Protein AF-A0A7V8CZA7-F1 (afdb_monomer)

Solvent-accessible surface area (backbone atoms only — not comparable to full-atom values): 11976 Å² total; per-residue (Å²): 136,84,81,78,63,72,67,61,61,53,54,53,52,54,53,53,53,51,50,53,64,65,61,64,73,79,77,79,91,88,83,86,86,81,88,85,88,79,80,86,76,90,79,92,76,79,88,83,86,88,76,93,75,91,72,84,78,73,78,85,86,76,81,82,83,84,78,84,90,80,82,88,85,77,80,92,74,91,76,93,68,88,82,75,78,74,80,80,73,78,72,75,73,74,82,82,78,80,65,63,81,45,71,66,38,88,81,60,82,72,46,78,47,73,79,88,86,49,57,34,39,41,59,45,44,45,77,33,33,43,63,34,26,40,28,32,68,87,78,41,27,30,31,46,79,85,42,95,56,27,32,50,54,52,74,68,55,48,70,29,83,47,72,68,56,37,42,76,72,67,31,41,80,62,131

pLDDT: mean 70.5, std 19.82, range [41.75, 97.12]

Structure (mmCIF, N/CA/C/O backbone):
data_AF-A0A7V8CZA7-F1
#
_entry.id   AF-A0A7V8CZA7-F1
#
loop_
_atom_site.group_PDB
_atom_site.id
_atom_site.type_symbol
_atom_site.label_atom_id
_atom_site.label_alt_id
_atom_site.label_comp_id
_atom_site.label_asym_id
_atom_site.label_entity_id
_atom_site.label_seq_id
_atom_site.pdbx_PDB_ins_code
_atom_site.Cartn_x
_atom_site.Cartn_y
_atom_site.Cartn_z
_atom_site.occupancy
_atom_site.B_iso_or_equiv
_atom_site.auth_seq_id
_atom_site.auth_comp_id
_atom_site.auth_asym_id
_atom_site.auth_atom_id
_atom_site.pdbx_PDB_model_num
ATOM 1 N N . MET A 1 1 ? 48.259 -21.987 -45.648 1.00 50.66 1 MET A N 1
ATOM 2 C CA . MET A 1 1 ? 46.941 -21.352 -45.427 1.00 50.66 1 MET A CA 1
ATOM 3 C C . MET A 1 1 ? 46.016 -22.400 -44.820 1.00 50.66 1 MET A C 1
ATOM 5 O O . MET A 1 1 ? 45.544 -23.260 -45.548 1.00 50.66 1 MET A O 1
ATOM 9 N N . GLN A 1 2 ? 45.862 -22.434 -43.491 1.00 57.34 2 GLN A N 1
ATOM 10 C CA . GLN A 1 2 ? 45.005 -23.428 -42.829 1.00 57.34 2 GLN A CA 1
ATOM 11 C C . GLN A 1 2 ? 43.559 -22.923 -42.772 1.00 57.34 2 GLN A C 1
ATOM 13 O O . GLN A 1 2 ? 43.287 -21.850 -42.234 1.00 57.34 2 GLN A O 1
ATOM 18 N N . ALA A 1 3 ? 42.643 -23.693 -43.362 1.00 58.25 3 ALA A N 1
ATOM 19 C CA . ALA A 1 3 ? 41.214 -23.421 -43.351 1.00 58.25 3 ALA A CA 1
ATOM 20 C C . ALA A 1 3 ? 40.659 -23.619 -41.932 1.00 58.25 3 ALA A C 1
ATOM 22 O O . ALA A 1 3 ? 40.775 -24.699 -41.359 1.00 58.25 3 ALA A O 1
ATOM 23 N N . GLN A 1 4 ? 40.079 -22.566 -41.350 1.00 58.56 4 GLN A N 1
ATOM 24 C CA . GLN A 1 4 ? 39.466 -22.654 -40.026 1.00 58.56 4 GLN A CA 1
ATOM 25 C C . GLN A 1 4 ? 38.268 -23.623 -40.016 1.00 58.56 4 GLN A C 1
ATOM 27 O O . GLN A 1 4 ? 37.455 -23.580 -40.947 1.00 58.56 4 GLN A O 1
ATOM 32 N N . PRO A 1 5 ? 38.120 -24.436 -38.951 1.00 64.69 5 PRO A N 1
ATOM 33 C CA . PRO A 1 5 ? 37.041 -25.407 -38.818 1.00 64.69 5 PRO A CA 1
ATOM 34 C C . PRO A 1 5 ? 35.665 -24.717 -38.752 1.00 64.69 5 PRO A C 1
ATOM 36 O O . PRO A 1 5 ? 35.542 -23.629 -38.174 1.00 64.69 5 PRO A O 1
ATOM 39 N N . PRO A 1 6 ? 34.619 -25.335 -39.333 1.00 63.41 6 PRO A N 1
ATOM 40 C CA . PRO A 1 6 ? 33.303 -24.721 -39.540 1.00 63.41 6 PRO A CA 1
ATOM 41 C C . PRO A 1 6 ? 32.606 -24.292 -38.242 1.00 63.41 6 PRO A C 1
ATOM 43 O O . PRO A 1 6 ? 31.816 -23.350 -38.257 1.00 63.41 6 PRO A O 1
ATOM 46 N N . GLU A 1 7 ? 32.951 -24.898 -37.107 1.00 67.19 7 GLU A N 1
ATOM 47 C CA . GLU A 1 7 ? 32.336 -24.590 -35.811 1.00 67.19 7 GLU A CA 1
ATOM 48 C C . GLU A 1 7 ? 32.667 -23.179 -35.306 1.00 67.19 7 GLU A C 1
ATOM 50 O O . GLU A 1 7 ? 31.810 -22.494 -34.742 1.00 67.19 7 GLU A O 1
ATOM 55 N N . ARG A 1 8 ? 33.868 -22.662 -35.608 1.00 64.19 8 ARG A N 1
ATOM 56 C CA . ARG A 1 8 ? 34.243 -21.286 -35.232 1.00 64.19 8 ARG A CA 1
ATOM 57 C C . ARG A 1 8 ? 33.462 -20.226 -36.007 1.00 64.19 8 ARG A C 1
ATOM 59 O O . ARG A 1 8 ? 33.266 -19.123 -35.502 1.00 64.19 8 ARG A O 1
ATOM 66 N N . ARG A 1 9 ? 32.975 -20.556 -37.208 1.00 67.44 9 ARG A N 1
ATOM 67 C CA . ARG A 1 9 ? 32.181 -19.626 -38.027 1.00 67.44 9 ARG A CA 1
ATOM 68 C C . ARG A 1 9 ? 30.776 -19.428 -37.467 1.00 67.44 9 ARG A C 1
ATOM 70 O O . ARG A 1 9 ? 30.226 -18.342 -37.614 1.00 67.44 9 ARG A O 1
ATOM 77 N N . ILE A 1 10 ? 30.208 -20.447 -36.825 1.00 71.00 10 ILE A N 1
ATOM 78 C CA . ILE A 1 10 ? 28.871 -20.367 -36.222 1.00 71.00 10 ILE A CA 1
ATOM 79 C C . ILE A 1 10 ? 28.943 -19.598 -34.899 1.00 71.00 10 ILE A C 1
ATOM 81 O O . ILE A 1 10 ? 28.156 -18.676 -34.689 1.00 71.00 10 ILE A O 1
ATOM 85 N N . ALA A 1 11 ? 29.949 -19.886 -34.065 1.00 72.06 11 ALA A N 1
ATOM 86 C CA . ALA A 1 11 ? 30.158 -19.175 -32.804 1.00 72.06 11 ALA A CA 1
ATOM 87 C C . ALA A 1 11 ? 30.398 -17.666 -33.008 1.00 72.06 11 ALA A C 1
ATOM 89 O O . ALA A 1 11 ? 29.806 -16.849 -32.306 1.00 72.06 11 ALA A O 1
ATOM 90 N N . LEU A 1 12 ? 31.191 -17.277 -34.016 1.00 71.75 12 LEU A N 1
ATOM 91 C CA . LEU A 1 12 ? 31.445 -15.863 -34.315 1.00 71.75 12 LEU A CA 1
ATOM 92 C C . LEU A 1 12 ? 30.187 -15.129 -34.811 1.00 71.75 12 LEU A C 1
ATOM 94 O O . LEU A 1 12 ? 29.971 -13.973 -34.452 1.00 71.75 12 LEU A O 1
ATOM 98 N N . LYS A 1 13 ? 29.333 -15.799 -35.599 1.00 77.62 13 LYS A N 1
ATOM 99 C CA . LYS A 1 13 ? 28.061 -15.226 -36.074 1.00 77.62 13 LYS A CA 1
ATOM 100 C C . LYS A 1 13 ? 27.070 -15.003 -34.932 1.00 77.62 13 LYS A C 1
ATOM 102 O O . LYS A 1 13 ? 26.439 -13.952 -34.886 1.00 77.62 13 LYS A O 1
ATOM 107 N N . LEU A 1 14 ? 26.965 -15.956 -34.004 1.00 79.44 14 LEU A N 1
ATOM 108 C CA . LEU A 1 14 ? 26.108 -15.821 -32.822 1.00 79.44 14 LEU A CA 1
ATOM 109 C C . LEU A 1 14 ? 26.605 -14.711 -31.887 1.00 79.44 14 LEU A C 1
ATOM 111 O O . LEU A 1 14 ? 25.798 -13.939 -31.376 1.00 79.44 14 LEU A O 1
ATOM 115 N N . PHE A 1 15 ? 27.923 -14.578 -31.719 1.00 78.75 15 PHE A N 1
ATOM 116 C CA . PHE A 1 15 ? 28.506 -13.529 -30.883 1.00 78.75 15 PHE A CA 1
ATOM 117 C C . PHE A 1 15 ? 28.295 -12.124 -31.474 1.00 78.75 15 PHE A C 1
ATOM 119 O O . PHE A 1 15 ? 27.916 -11.211 -30.744 1.00 78.75 15 PHE A O 1
ATOM 126 N N . LEU A 1 16 ? 28.448 -11.946 -32.796 1.00 77.56 16 LEU A N 1
ATOM 127 C CA . LEU A 1 16 ? 28.131 -10.667 -33.451 1.00 77.56 16 LEU A CA 1
ATOM 128 C C . LEU A 1 16 ? 26.637 -10.318 -33.359 1.00 77.56 16 LEU A C 1
ATOM 130 O O . LEU A 1 16 ? 26.300 -9.169 -33.086 1.00 77.56 16 LEU A O 1
ATOM 134 N N . ALA A 1 17 ? 25.745 -11.297 -33.550 1.00 74.75 17 ALA A N 1
ATOM 135 C CA . ALA A 1 17 ? 24.304 -11.074 -33.427 1.00 74.75 17 ALA A CA 1
ATOM 136 C C . ALA A 1 17 ? 23.912 -10.645 -32.000 1.00 74.75 17 ALA A C 1
ATOM 138 O O . ALA A 1 17 ? 23.108 -9.730 -31.836 1.00 74.75 17 ALA A O 1
ATOM 139 N N . LEU A 1 18 ? 24.529 -11.242 -30.973 1.00 76.94 18 LEU A N 1
ATOM 140 C CA . LEU A 1 18 ? 24.292 -10.882 -29.574 1.00 76.94 18 LEU A CA 1
ATOM 141 C C . LEU A 1 18 ? 24.765 -9.451 -29.255 1.00 76.94 18 LEU A C 1
ATOM 143 O O . LEU A 1 18 ? 24.053 -8.712 -28.579 1.00 76.94 18 LEU A O 1
ATOM 147 N N . ILE A 1 19 ? 25.920 -9.028 -29.785 1.00 72.44 19 ILE A N 1
ATOM 148 C CA . ILE A 1 19 ? 26.419 -7.652 -29.611 1.00 72.44 19 ILE A CA 1
ATOM 149 C C . ILE A 1 19 ? 25.483 -6.632 -30.277 1.00 72.44 19 ILE A C 1
ATOM 151 O O . ILE A 1 19 ? 25.243 -5.576 -29.698 1.00 72.44 19 ILE A O 1
ATOM 155 N N . CYS A 1 20 ? 24.901 -6.935 -31.443 1.00 66.75 20 CYS A N 1
ATOM 156 C CA . CYS A 1 20 ? 23.934 -6.039 -32.089 1.00 66.75 20 CYS A CA 1
ATOM 157 C C . CYS A 1 20 ? 22.626 -5.888 -31.294 1.00 66.75 20 CYS A C 1
ATOM 159 O O . CYS A 1 20 ? 22.071 -4.794 -31.258 1.00 66.75 20 CYS A O 1
ATOM 161 N N . VAL A 1 21 ? 22.150 -6.948 -30.632 1.00 66.31 21 VAL A N 1
ATOM 162 C CA . VAL A 1 21 ? 20.929 -6.881 -29.806 1.00 66.31 21 VAL A CA 1
ATOM 163 C C . VAL A 1 21 ? 21.170 -6.094 -28.514 1.00 66.31 21 VAL A C 1
ATOM 165 O O . VAL A 1 21 ? 20.319 -5.308 -28.114 1.00 66.31 21 VAL A O 1
ATOM 168 N N . ILE A 1 22 ? 22.337 -6.249 -27.881 1.00 65.25 22 ILE A N 1
ATOM 169 C CA . ILE A 1 22 ? 22.651 -5.552 -26.622 1.00 65.25 22 ILE A CA 1
ATOM 170 C C . ILE A 1 22 ? 23.089 -4.096 -26.880 1.00 65.25 22 ILE A C 1
ATOM 172 O O . ILE A 1 22 ? 22.724 -3.200 -26.124 1.00 65.25 22 ILE A O 1
ATOM 176 N N . GLY A 1 23 ? 23.833 -3.833 -27.959 1.00 56.47 23 GLY A N 1
ATOM 177 C CA . GLY A 1 23 ? 24.311 -2.492 -28.319 1.00 56.47 23 GLY A CA 1
ATOM 178 C C . GLY A 1 23 ? 23.274 -1.600 -29.013 1.00 56.47 23 GLY A C 1
ATOM 179 O O . GLY A 1 23 ? 23.470 -0.391 -29.085 1.00 56.47 23 GLY A O 1
ATOM 180 N N . GLY A 1 24 ? 22.171 -2.169 -29.511 1.00 50.09 24 GLY A N 1
ATOM 181 C CA . GLY A 1 24 ? 21.097 -1.422 -30.175 1.00 50.09 24 GLY A CA 1
ATOM 182 C C . GLY A 1 24 ? 20.148 -0.677 -29.231 1.00 50.09 24 GLY A C 1
ATOM 183 O O . GLY A 1 24 ? 19.357 0.133 -29.705 1.00 50.09 24 GLY A O 1
ATOM 184 N N . TRP A 1 25 ? 20.218 -0.918 -27.915 1.00 50.69 25 TRP A N 1
ATOM 185 C CA . TRP A 1 25 ? 19.293 -0.311 -26.948 1.00 50.69 25 TRP A CA 1
ATOM 186 C C . TRP A 1 25 ? 19.835 0.914 -26.201 1.00 50.69 25 TRP A C 1
ATOM 188 O O . TRP A 1 25 ? 19.084 1.549 -25.470 1.00 50.69 25 TRP A O 1
ATOM 198 N N . THR A 1 26 ? 21.104 1.291 -26.386 1.00 51.00 26 THR A N 1
ATOM 199 C CA . THR A 1 26 ? 21.721 2.423 -25.661 1.00 51.00 26 THR A CA 1
ATOM 200 C C . THR A 1 26 ? 21.894 3.697 -26.492 1.00 51.00 26 THR A C 1
ATOM 202 O O . THR A 1 26 ? 22.548 4.633 -26.037 1.00 51.00 26 THR A O 1
ATOM 205 N N . VAL A 1 27 ? 21.303 3.779 -27.691 1.00 50.34 27 VAL A N 1
ATOM 206 C CA . VAL A 1 27 ? 21.407 4.965 -28.559 1.00 50.34 27 VAL A CA 1
ATOM 207 C C . VAL A 1 27 ? 20.025 5.464 -28.973 1.00 50.34 27 VAL A C 1
ATOM 209 O O . VAL A 1 27 ? 19.624 5.310 -30.120 1.00 50.34 27 VAL A O 1
ATOM 212 N N . LEU A 1 28 ? 19.297 6.070 -28.037 1.00 47.91 28 LEU A N 1
ATOM 213 C CA . LEU A 1 28 ? 18.410 7.210 -28.291 1.00 47.91 28 LEU A CA 1
ATOM 214 C C . LEU A 1 28 ? 17.997 7.817 -26.942 1.00 47.91 28 LEU A C 1
ATOM 216 O O . LEU A 1 28 ? 17.803 7.085 -25.986 1.00 47.91 28 LEU A O 1
ATOM 220 N N . GLU A 1 29 ? 17.898 9.145 -26.887 1.00 49.84 29 GLU A N 1
ATOM 221 C CA . GLU A 1 29 ? 17.610 9.979 -25.702 1.00 49.84 29 GLU A CA 1
ATOM 222 C C . GLU A 1 29 ? 18.808 10.305 -24.794 1.00 49.84 29 GLU A C 1
ATOM 224 O O . GLU A 1 29 ? 18.760 10.206 -23.573 1.00 49.84 29 GLU A O 1
ATOM 229 N N . ASN A 1 30 ? 19.888 10.817 -25.398 1.00 51.91 30 ASN A N 1
ATOM 230 C CA . ASN A 1 30 ? 20.729 11.805 -24.716 1.00 51.91 30 ASN A CA 1
ATOM 231 C C . ASN A 1 30 ? 21.267 12.859 -25.702 1.00 51.91 30 ASN A C 1
ATOM 233 O O . ASN A 1 30 ? 22.359 12.745 -26.255 1.00 51.91 30 ASN A O 1
ATOM 237 N N . ALA A 1 31 ? 20.446 13.874 -25.952 1.00 50.50 31 ALA A N 1
ATOM 238 C CA . ALA A 1 31 ? 20.781 15.159 -26.567 1.00 50.50 31 ALA A CA 1
ATOM 239 C C . ALA A 1 31 ? 19.617 16.078 -26.147 1.00 50.50 31 ALA A C 1
ATOM 241 O O . ALA A 1 31 ? 18.473 15.729 -26.398 1.00 50.50 31 ALA A O 1
ATOM 242 N N . VAL A 1 32 ? 19.744 17.189 -25.427 1.00 51.06 32 VAL A N 1
ATOM 243 C CA . VAL A 1 32 ? 20.617 18.359 -25.563 1.00 51.06 32 VAL A CA 1
ATOM 244 C C . VAL A 1 32 ? 20.426 19.175 -24.267 1.00 51.06 32 VAL A C 1
ATOM 246 O O . VAL A 1 32 ? 19.295 19.278 -23.816 1.00 51.06 32 VAL A O 1
ATOM 249 N N . PHE A 1 33 ? 21.480 19.721 -23.649 1.00 44.88 33 PHE A N 1
ATOM 250 C CA . PHE A 1 33 ? 21.662 21.162 -23.348 1.00 44.88 33 PHE A CA 1
ATOM 251 C C . PHE A 1 33 ? 22.924 21.395 -22.477 1.00 44.88 33 PHE A C 1
ATOM 253 O O . PHE A 1 33 ? 23.274 20.543 -21.660 1.00 44.88 33 PHE A O 1
ATOM 260 N N . PRO A 1 34 ? 23.670 22.498 -22.708 1.00 52.00 34 PRO A N 1
ATOM 261 C CA . PRO A 1 34 ? 25.090 22.603 -22.396 1.00 52.00 34 PRO A CA 1
ATOM 262 C C . PRO A 1 34 ? 25.405 23.285 -21.056 1.00 52.00 34 PRO A C 1
ATOM 264 O O . PRO A 1 34 ? 24.645 24.091 -20.529 1.00 52.00 34 PRO A O 1
ATOM 267 N N . SER A 1 35 ? 26.610 22.966 -20.587 1.00 54.31 35 SER A N 1
ATOM 268 C CA . SER A 1 35 ? 27.509 23.671 -19.671 1.00 54.31 35 SER A CA 1
ATOM 269 C C . SER A 1 35 ? 27.142 25.096 -19.234 1.00 54.31 35 SER A C 1
ATOM 271 O O . SER A 1 35 ? 27.129 26.018 -20.047 1.00 54.31 35 SER A O 1
ATOM 273 N N . PHE A 1 36 ? 27.109 25.307 -17.915 1.00 49.22 36 PHE A N 1
ATOM 274 C CA . PHE A 1 36 ? 27.717 26.495 -17.319 1.00 49.22 36 PHE A CA 1
ATOM 275 C C . PHE A 1 36 ? 28.750 26.088 -16.268 1.00 49.22 36 PHE A C 1
ATOM 277 O O . PHE A 1 36 ? 28.517 25.259 -15.394 1.00 49.22 36 PHE A O 1
ATOM 284 N N . SER A 1 37 ? 29.929 26.664 -16.459 1.00 57.72 37 SER A N 1
ATOM 285 C CA . SER A 1 37 ? 31.167 26.468 -15.727 1.00 57.72 37 SER A CA 1
ATOM 286 C C . SER A 1 37 ? 31.229 27.460 -14.566 1.00 57.72 37 SER A C 1
ATOM 288 O O . SER A 1 37 ? 31.043 28.658 -14.773 1.00 57.72 37 SER A O 1
ATOM 290 N N . THR A 1 38 ? 31.519 26.999 -13.354 1.00 55.59 38 THR A N 1
ATOM 291 C CA . THR A 1 38 ? 32.106 27.820 -12.278 1.00 55.59 38 THR A CA 1
ATOM 292 C C . THR A 1 38 ? 3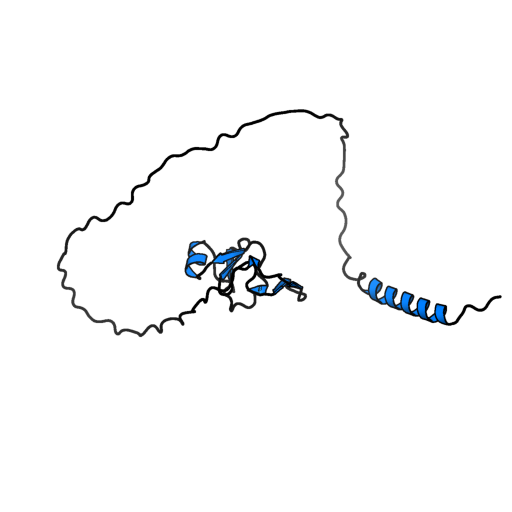2.966 26.868 -11.441 1.00 55.59 38 THR A C 1
ATOM 294 O O . THR A 1 38 ? 32.441 26.007 -10.746 1.00 55.59 38 THR A O 1
ATOM 297 N N . GLN A 1 39 ? 34.237 26.706 -11.828 1.00 51.69 39 GLN A N 1
ATOM 298 C CA . GLN A 1 39 ? 35.416 27.259 -11.134 1.00 51.69 39 GLN A CA 1
ATOM 299 C C . GLN A 1 39 ? 35.461 26.873 -9.647 1.00 51.69 39 GLN A C 1
ATOM 301 O O . GLN A 1 39 ? 34.652 27.352 -8.868 1.00 51.69 39 GLN A O 1
ATOM 306 N N . GLN A 1 40 ? 36.302 25.883 -9.306 1.00 51.44 40 GLN A N 1
ATOM 307 C CA . GLN A 1 40 ? 37.619 26.061 -8.642 1.00 51.44 40 GLN A CA 1
ATOM 308 C C . GLN A 1 40 ? 37.465 26.299 -7.131 1.00 51.44 40 GLN A C 1
ATOM 310 O O . GLN A 1 40 ? 36.538 26.956 -6.697 1.00 51.44 40 GLN A O 1
ATOM 315 N N . ALA A 1 41 ? 38.342 25.875 -6.237 1.00 46.47 41 ALA A N 1
ATOM 316 C CA . ALA A 1 41 ? 39.564 25.078 -6.224 1.00 46.47 41 ALA A CA 1
ATOM 317 C C . ALA A 1 41 ? 39.906 24.922 -4.728 1.00 46.47 41 ALA A C 1
ATOM 319 O O . ALA A 1 41 ? 39.401 25.696 -3.920 1.00 46.47 41 ALA A O 1
ATOM 320 N N . ASP A 1 42 ? 40.840 24.023 -4.405 1.00 45.12 42 ASP A N 1
ATOM 321 C CA . ASP A 1 42 ? 41.680 24.098 -3.199 1.00 45.12 42 ASP A CA 1
ATOM 322 C C . ASP A 1 42 ? 40.955 23.936 -1.836 1.00 45.12 42 ASP A C 1
ATOM 324 O O . ASP A 1 42 ? 40.136 24.737 -1.419 1.00 45.12 42 ASP A O 1
ATOM 328 N N . GLN A 1 43 ? 41.230 22.922 -1.018 1.00 46.34 43 GLN A N 1
ATOM 329 C CA . GLN A 1 43 ? 42.569 22.573 -0.568 1.00 46.34 43 GLN A CA 1
ATOM 330 C C . GLN A 1 43 ? 42.691 21.110 -0.135 1.00 46.34 43 GLN A C 1
ATOM 332 O O . GLN A 1 43 ? 41.876 20.561 0.607 1.00 46.34 43 GLN A O 1
ATOM 337 N N . ARG A 1 44 ? 43.819 20.526 -0.541 1.00 55.91 44 ARG A N 1
ATOM 338 C CA . ARG A 1 44 ? 44.525 19.469 0.184 1.00 55.91 44 ARG A CA 1
ATOM 339 C C . ARG A 1 44 ? 44.970 20.007 1.545 1.00 55.91 44 ARG A C 1
ATOM 341 O O . ARG A 1 44 ? 45.681 21.002 1.594 1.00 55.91 44 ARG A O 1
ATOM 348 N N . GLY A 1 45 ? 44.682 19.273 2.612 1.00 44.56 45 GLY A N 1
ATOM 349 C CA . GLY A 1 45 ? 45.256 19.548 3.925 1.00 44.56 45 GLY A CA 1
ATOM 350 C C . GLY A 1 45 ? 45.084 18.382 4.889 1.00 44.56 45 GLY A C 1
ATOM 351 O O . GLY A 1 45 ? 44.059 18.281 5.541 1.00 44.56 45 GLY A O 1
ATOM 352 N N . THR A 1 46 ? 46.111 17.528 4.940 1.00 44.91 46 THR A N 1
ATOM 353 C CA . THR A 1 46 ? 46.676 16.865 6.137 1.00 44.91 46 THR A CA 1
ATOM 354 C C . THR A 1 46 ? 45.772 16.138 7.150 1.00 44.91 46 THR A C 1
ATOM 356 O O . THR A 1 46 ? 44.915 16.722 7.794 1.00 44.91 46 THR A O 1
ATOM 359 N N . ALA A 1 47 ? 46.102 14.849 7.338 1.00 44.59 47 ALA A N 1
ATOM 360 C CA . ALA A 1 47 ? 46.330 14.132 8.608 1.00 44.59 47 ALA A CA 1
ATOM 361 C C . ALA A 1 47 ? 45.877 14.846 9.906 1.00 44.59 47 ALA A C 1
ATOM 363 O O . ALA A 1 47 ? 46.217 15.997 10.129 1.00 44.59 47 ALA A O 1
ATOM 364 N N . GLN A 1 48 ? 45.188 14.221 10.860 1.00 47.94 48 GLN A N 1
ATOM 365 C CA . GLN A 1 48 ? 45.600 13.065 11.673 1.00 47.94 48 GLN A CA 1
ATOM 366 C C . GLN A 1 48 ? 44.421 12.683 12.619 1.00 47.94 48 GLN A C 1
ATOM 368 O O . GLN A 1 48 ? 43.411 13.389 12.639 1.00 47.94 48 GLN A O 1
ATOM 373 N N . PRO A 1 49 ? 44.524 11.579 13.390 1.00 60.72 49 PRO A N 1
ATOM 374 C CA . PRO A 1 49 ? 43.441 10.975 14.155 1.00 60.72 49 PRO A CA 1
ATOM 375 C C . PRO A 1 49 ? 43.278 11.607 15.545 1.00 60.72 49 PRO A C 1
ATOM 377 O O . PRO A 1 49 ? 44.012 12.509 15.932 1.00 60.72 49 PRO A O 1
ATOM 380 N N . GLU A 1 50 ? 42.361 11.011 16.312 1.00 51.34 50 GLU A N 1
ATOM 381 C CA . GLU A 1 50 ? 42.296 11.067 17.774 1.00 51.34 50 GLU A CA 1
ATOM 382 C C . GLU A 1 50 ? 41.443 12.198 18.356 1.00 51.34 50 GLU A C 1
ATOM 384 O O . GLU A 1 50 ? 41.896 13.306 18.624 1.00 51.34 50 GLU A O 1
ATOM 389 N N . ARG A 1 51 ? 40.193 11.854 18.688 1.00 43.88 51 ARG A N 1
ATOM 390 C CA . ARG A 1 51 ? 39.660 12.219 20.001 1.00 43.88 51 ARG A CA 1
ATOM 391 C C . ARG A 1 51 ? 38.572 11.257 20.458 1.00 43.88 51 ARG A C 1
ATOM 393 O O . ARG A 1 51 ? 37.437 11.279 19.991 1.00 43.88 51 ARG A O 1
ATOM 400 N N . LEU A 1 52 ? 38.953 10.438 21.437 1.00 51.12 52 LEU A N 1
ATOM 401 C CA . LEU A 1 52 ? 38.063 9.976 22.491 1.00 51.12 52 LEU A CA 1
ATOM 402 C C . LEU A 1 52 ? 37.208 11.154 22.984 1.00 51.12 52 LEU A C 1
ATOM 404 O O . LEU A 1 52 ? 37.734 12.117 23.537 1.00 51.12 52 LEU A O 1
ATOM 408 N N . ALA A 1 53 ? 35.892 11.022 22.874 1.00 50.47 53 ALA A N 1
ATOM 409 C CA . ALA A 1 53 ? 34.959 11.662 23.786 1.00 50.47 53 ALA A CA 1
ATOM 410 C C . ALA A 1 53 ? 33.746 10.746 23.951 1.00 50.47 53 ALA A C 1
ATOM 412 O O . ALA A 1 53 ? 32.732 10.841 23.269 1.00 50.47 53 ALA A O 1
ATOM 413 N N . ARG A 1 54 ? 33.906 9.817 24.893 1.00 53.12 54 ARG A N 1
ATOM 414 C CA . ARG A 1 54 ? 32.830 9.184 25.645 1.00 53.12 54 ARG A CA 1
ATOM 415 C C . ARG A 1 54 ? 31.928 10.291 26.203 1.00 53.12 54 ARG A C 1
ATOM 417 O O . ARG A 1 54 ? 32.271 10.904 27.208 1.00 53.12 54 ARG A O 1
ATOM 424 N N . ALA A 1 55 ? 30.794 10.535 25.561 1.00 46.75 55 ALA A N 1
ATOM 425 C CA . ALA A 1 55 ? 29.681 11.258 26.155 1.00 46.75 55 ALA A CA 1
ATOM 426 C C . ALA A 1 55 ? 28.574 10.242 26.428 1.00 46.75 55 ALA A C 1
ATOM 428 O O . ALA A 1 55 ? 27.796 9.864 25.556 1.00 46.75 55 ALA A O 1
ATOM 429 N N . THR A 1 56 ? 28.581 9.753 27.663 1.00 46.84 56 THR A N 1
ATOM 430 C CA . THR A 1 56 ? 27.483 9.039 28.302 1.00 46.84 56 THR A CA 1
ATOM 431 C C . THR A 1 56 ? 26.246 9.938 28.262 1.00 46.84 56 THR A C 1
ATOM 433 O O . THR A 1 56 ? 26.082 10.805 29.116 1.00 46.84 56 THR A O 1
ATOM 436 N N . ALA A 1 57 ? 25.390 9.769 27.256 1.00 46.25 57 ALA A N 1
ATOM 437 C CA . ALA A 1 57 ? 24.047 10.326 27.292 1.00 46.25 57 ALA A CA 1
ATOM 438 C C . ALA A 1 57 ? 23.230 9.463 28.259 1.00 46.25 57 ALA A C 1
ATOM 440 O O . ALA A 1 57 ? 22.877 8.323 27.959 1.00 46.25 57 ALA A O 1
ATOM 441 N N . ALA A 1 58 ? 23.021 9.988 29.465 1.00 55.84 58 ALA A N 1
ATOM 442 C CA . ALA A 1 58 ? 22.105 9.407 30.429 1.00 55.84 58 ALA A CA 1
ATOM 443 C C . ALA A 1 58 ? 20.697 9.293 29.806 1.00 55.84 58 ALA A C 1
ATOM 445 O O . ALA A 1 58 ? 20.265 10.222 29.119 1.00 55.84 58 ALA A O 1
ATOM 446 N N . PRO A 1 59 ? 19.968 8.189 30.038 1.00 61.75 59 PRO A N 1
ATOM 447 C CA . PRO A 1 59 ? 18.562 8.115 29.665 1.00 61.75 59 PRO A CA 1
ATOM 448 C C . PRO A 1 59 ? 17.764 9.130 30.501 1.00 61.75 59 PRO A C 1
ATOM 450 O O . PRO A 1 59 ? 17.977 9.202 31.716 1.00 61.75 59 PRO A O 1
ATOM 453 N N . PRO A 1 60 ? 16.823 9.900 29.923 1.00 56.91 60 PRO A N 1
ATOM 454 C CA . PRO A 1 60 ? 15.834 10.582 30.737 1.00 56.91 60 PRO A CA 1
ATOM 455 C C . PRO A 1 60 ? 14.904 9.530 31.357 1.00 56.91 60 PRO A C 1
ATOM 457 O O . PRO A 1 60 ? 13.981 9.030 30.718 1.00 56.91 60 PRO A O 1
ATOM 460 N N . SER A 1 61 ? 15.149 9.209 32.628 1.00 47.66 61 SER A N 1
ATOM 461 C CA . SER A 1 61 ? 14.091 8.770 33.537 1.00 47.66 61 SER A CA 1
ATOM 462 C C . SER A 1 61 ? 13.104 9.923 33.676 1.00 47.66 61 SER A C 1
ATOM 464 O O . SER A 1 61 ? 13.418 10.927 34.316 1.00 47.66 61 SER A O 1
ATOM 466 N N . SER A 1 62 ? 11.918 9.789 33.088 1.00 55.12 62 SER A N 1
ATOM 467 C CA . SER A 1 62 ? 10.767 10.593 33.486 1.00 55.12 62 SER A CA 1
ATOM 468 C C . SER A 1 62 ? 9.650 9.671 33.946 1.00 55.12 62 SER A C 1
ATOM 470 O O . SER A 1 62 ? 9.159 8.800 33.230 1.00 55.12 62 SER A O 1
ATOM 472 N N . THR A 1 63 ? 9.367 9.844 35.223 1.00 49.88 63 THR A N 1
ATOM 473 C CA . THR A 1 63 ? 8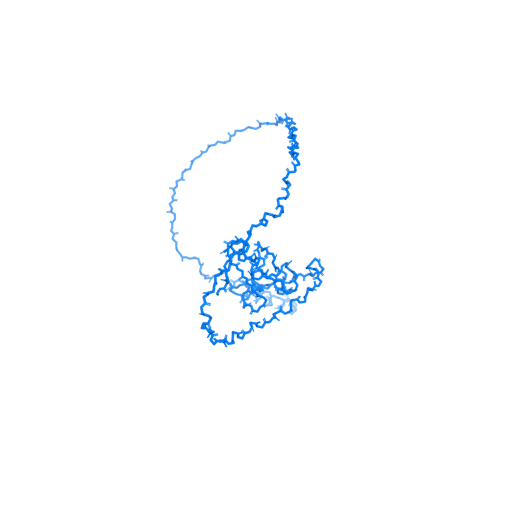.503 9.072 36.092 1.00 49.88 63 THR A CA 1
ATOM 474 C C . THR A 1 63 ? 7.034 9.379 35.811 1.00 49.88 63 THR A C 1
ATOM 476 O O . THR A 1 63 ? 6.633 10.533 35.830 1.00 49.88 63 THR A O 1
ATOM 479 N N . ALA A 1 64 ? 6.272 8.306 35.605 1.00 45.00 64 ALA A N 1
ATOM 480 C CA . ALA A 1 64 ? 4.923 8.012 36.096 1.00 45.00 64 ALA A CA 1
ATOM 481 C C . ALA A 1 64 ? 3.764 9.037 36.024 1.00 45.00 64 ALA A C 1
ATOM 483 O O . ALA A 1 64 ? 3.831 10.173 36.475 1.00 45.00 64 ALA A O 1
ATOM 484 N N . SER A 1 65 ? 2.613 8.440 35.693 1.00 53.16 65 SER A N 1
ATOM 485 C CA . SER A 1 65 ? 1.276 8.712 36.235 1.00 53.16 65 SER A CA 1
ATOM 486 C C . SER A 1 65 ? 0.567 9.994 35.807 1.00 53.16 65 SER A C 1
ATOM 488 O O . SER A 1 65 ? 0.536 10.985 36.528 1.00 53.16 65 SER A O 1
ATOM 490 N N . ALA A 1 66 ? -0.197 9.879 34.719 1.00 44.97 66 ALA A N 1
ATOM 491 C CA . ALA A 1 66 ? -1.482 10.561 34.616 1.00 44.97 66 ALA A CA 1
ATOM 492 C C . ALA A 1 66 ? -2.598 9.545 34.915 1.00 44.97 66 ALA A C 1
ATOM 494 O O . ALA A 1 66 ? -2.818 8.587 34.177 1.00 44.97 66 ALA A O 1
ATOM 495 N N . VAL A 1 67 ? -3.244 9.742 36.062 1.00 55.00 67 VAL A N 1
ATOM 496 C CA . VAL A 1 67 ? -4.438 9.034 36.539 1.00 55.00 67 VAL A CA 1
ATOM 497 C C . VAL A 1 67 ? -5.620 9.327 35.598 1.00 55.00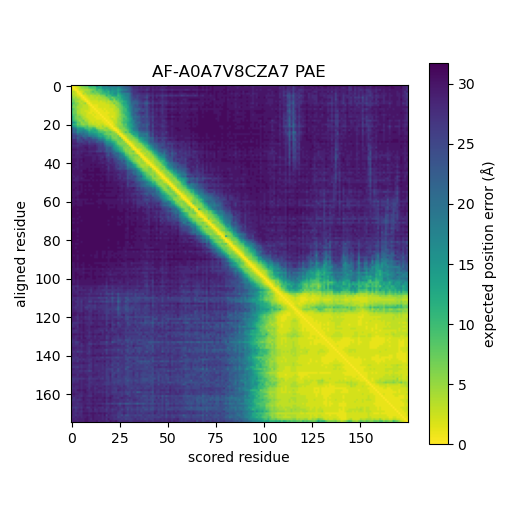 67 VAL A C 1
ATOM 499 O O . VAL A 1 67 ? -5.792 10.485 35.214 1.00 55.00 67 VAL A O 1
ATOM 502 N N . PRO A 1 68 ? -6.463 8.341 35.238 1.00 61.22 68 PRO A N 1
ATOM 503 C CA . PRO A 1 68 ? -7.689 8.604 34.487 1.00 61.22 68 PRO A CA 1
ATOM 504 C C . PRO A 1 68 ? -8.761 9.245 35.390 1.00 61.22 68 PRO A C 1
ATOM 506 O O . PRO A 1 68 ? -9.073 8.679 36.440 1.00 61.22 68 PRO A O 1
ATOM 509 N N . PRO A 1 69 ? -9.401 10.367 35.012 1.00 59.72 69 PRO A N 1
ATOM 510 C CA . PRO A 1 69 ? -10.656 10.763 35.638 1.00 59.72 69 PRO A CA 1
ATOM 511 C C . PRO A 1 69 ? -11.822 9.968 35.020 1.00 59.72 69 PRO A C 1
ATOM 513 O O . PRO A 1 69 ? -12.059 10.017 33.816 1.00 59.72 69 PRO A O 1
ATOM 516 N N . THR A 1 70 ? -12.560 9.237 35.858 1.00 56.62 70 THR A N 1
ATOM 517 C CA . THR A 1 70 ? -13.889 8.654 35.558 1.00 56.62 70 THR A CA 1
ATOM 518 C C . THR A 1 70 ? -14.926 9.359 36.461 1.00 56.62 70 THR A C 1
ATOM 520 O O . THR A 1 70 ? -14.543 9.955 37.466 1.00 56.62 70 THR A O 1
ATOM 523 N N . PRO A 1 71 ? -16.228 9.317 36.142 1.00 52.72 71 PRO A N 1
ATOM 524 C CA . PRO A 1 71 ? -17.030 10.377 35.542 1.00 52.72 71 PRO A CA 1
ATOM 525 C C . PRO A 1 71 ? -17.860 11.177 36.571 1.00 52.72 71 PRO A C 1
ATOM 527 O O . PRO A 1 71 ? -18.416 10.619 37.515 1.00 52.72 71 PRO A O 1
ATOM 530 N N . THR A 1 72 ? -18.059 12.476 36.341 1.00 65.19 72 THR A N 1
ATOM 531 C CA . THR A 1 72 ? -19.086 13.236 37.072 1.00 65.19 72 THR A CA 1
ATOM 532 C C . THR A 1 72 ? -20.437 13.031 36.393 1.00 65.19 72 THR A C 1
ATOM 534 O O . THR A 1 72 ? -20.699 13.596 35.333 1.00 65.19 72 THR A O 1
ATOM 537 N N . ALA A 1 73 ? -21.304 12.229 37.010 1.00 54.66 73 ALA A N 1
ATOM 538 C CA . ALA A 1 73 ? -22.734 12.255 36.734 1.00 54.66 73 ALA A CA 1
ATOM 539 C C . ALA A 1 73 ? -23.337 13.560 37.286 1.00 54.66 73 ALA A C 1
ATOM 541 O O . ALA A 1 73 ? -23.130 13.888 38.453 1.00 54.66 73 ALA A O 1
ATOM 542 N N . LEU A 1 74 ? -24.096 14.283 36.463 1.00 61.19 74 LEU A N 1
ATOM 543 C CA . LEU A 1 74 ? -24.976 15.388 36.865 1.00 61.19 74 LEU A CA 1
ATOM 544 C C . LEU A 1 74 ? -26.298 15.279 36.064 1.00 61.19 74 LEU A C 1
ATOM 546 O O . LEU A 1 74 ? -26.344 14.540 35.080 1.00 61.19 74 LEU A O 1
ATOM 550 N N . PRO A 1 75 ? -27.403 15.902 36.508 1.00 56.97 75 PRO A N 1
ATOM 551 C CA . PRO A 1 75 ? -28.668 15.224 36.725 1.00 56.97 75 PRO A CA 1
ATOM 552 C C . PRO A 1 75 ? -29.645 15.408 35.564 1.00 56.97 75 PRO A C 1
ATOM 554 O O . PRO A 1 75 ? -29.603 16.375 34.806 1.00 56.97 75 PRO A O 1
ATOM 557 N N . THR A 1 76 ? -30.584 14.473 35.512 1.00 53.00 76 THR A N 1
ATOM 558 C CA . THR A 1 76 ? -31.802 14.464 34.708 1.00 53.00 76 THR A CA 1
ATOM 559 C C . THR A 1 76 ? -32.549 15.800 34.756 1.00 53.00 76 THR A C 1
ATOM 561 O O . THR A 1 76 ? -33.029 16.210 35.811 1.00 53.00 76 THR A O 1
ATOM 564 N N . ALA A 1 77 ? -32.732 16.428 33.594 1.00 61.19 77 ALA A N 1
ATOM 565 C CA . ALA A 1 77 ? -33.790 17.407 33.366 1.00 61.19 77 ALA A CA 1
ATOM 566 C C . ALA A 1 77 ? -34.898 16.748 32.522 1.00 61.19 77 ALA A C 1
ATOM 568 O O . ALA A 1 77 ? -34.581 16.120 31.508 1.00 61.19 77 ALA A O 1
ATOM 569 N N . PRO A 1 78 ? -36.186 16.871 32.886 1.00 62.62 78 PRO A N 1
ATOM 570 C CA . PRO A 1 78 ? -37.273 16.509 31.994 1.00 62.62 78 PRO A CA 1
ATOM 571 C C . PRO A 1 78 ? -37.489 17.671 31.018 1.00 62.62 78 PRO A C 1
ATOM 573 O O . PRO A 1 78 ? -37.882 18.761 31.423 1.00 62.62 78 PRO A O 1
ATOM 576 N N . SER A 1 79 ? -37.228 17.450 29.732 1.00 53.81 79 SER A N 1
ATOM 577 C CA . SER A 1 79 ? -37.630 18.387 28.681 1.00 53.81 79 SER A CA 1
ATOM 578 C C . SER A 1 79 ? -38.426 17.628 27.629 1.00 53.81 79 SER A C 1
ATOM 580 O O . SER A 1 79 ? -37.885 16.942 26.764 1.00 53.81 79 SER A O 1
ATOM 582 N N . THR A 1 80 ? -39.746 17.692 27.774 1.00 50.72 80 THR A N 1
ATOM 583 C CA . THR A 1 80 ? -40.726 17.189 26.813 1.00 50.72 80 THR A CA 1
ATOM 584 C C . THR A 1 80 ? -40.735 18.091 25.584 1.00 50.72 80 THR A C 1
ATOM 586 O O . THR A 1 80 ? -41.418 19.113 25.561 1.00 50.72 80 THR A O 1
ATOM 589 N N . LEU A 1 81 ? -39.982 17.703 24.558 1.00 55.09 81 LEU A N 1
ATOM 590 C CA . LEU A 1 81 ? -40.166 18.176 23.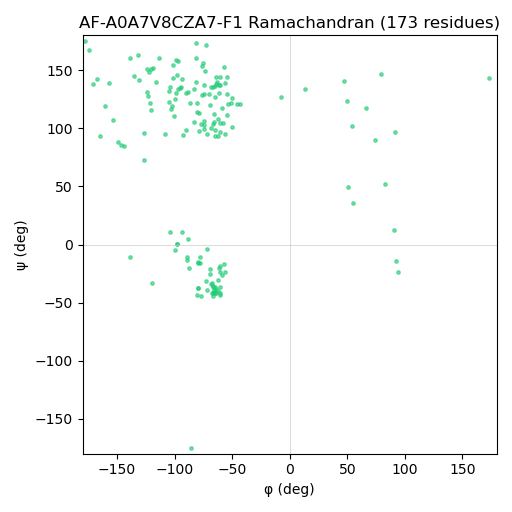186 1.00 55.09 81 LEU A CA 1
ATOM 591 C C . LEU A 1 81 ? -41.051 17.168 22.431 1.00 55.09 81 LEU A C 1
ATOM 593 O O . LEU A 1 81 ? -40.829 15.963 22.563 1.00 55.09 81 LEU A O 1
ATOM 597 N N . PRO A 1 82 ? -42.045 17.615 21.643 1.00 52.12 82 PRO A N 1
ATOM 598 C CA . PRO A 1 82 ? -42.839 16.719 20.817 1.00 52.12 82 PRO A CA 1
ATOM 599 C C . PRO A 1 82 ? -41.952 16.093 19.734 1.00 52.12 82 PRO A C 1
ATOM 601 O O . PRO A 1 82 ? -41.466 16.762 18.823 1.00 52.12 82 PRO A O 1
ATOM 604 N N . THR A 1 83 ? -41.741 14.784 19.861 1.00 60.00 83 THR A N 1
ATOM 605 C CA . THR A 1 83 ? -41.085 13.919 18.884 1.00 60.00 83 THR A CA 1
ATOM 606 C C . THR A 1 83 ? -41.928 13.847 17.614 1.00 60.00 83 THR A C 1
ATOM 608 O O . THR A 1 83 ? -42.820 13.011 17.485 1.00 60.00 83 THR A O 1
ATOM 611 N N . VAL A 1 84 ? -41.631 14.711 16.647 1.00 53.31 84 VAL A N 1
ATOM 612 C CA . VAL A 1 84 ? -41.915 14.405 15.244 1.00 53.31 84 VAL A CA 1
ATOM 613 C C . VAL A 1 84 ? -40.819 13.444 14.806 1.00 53.31 84 VAL A C 1
ATOM 615 O O . VAL A 1 84 ? -39.668 13.844 14.653 1.00 53.31 84 VAL A O 1
ATOM 618 N N . ALA A 1 85 ? -41.164 12.161 14.704 1.00 55.75 85 ALA A N 1
ATOM 619 C CA . ALA A 1 85 ? -40.266 11.117 14.235 1.00 55.75 85 ALA A CA 1
ATOM 620 C C . ALA A 1 85 ? -39.789 11.451 12.809 1.00 55.75 85 ALA A C 1
ATOM 622 O O . ALA A 1 85 ? -40.620 11.508 11.898 1.00 55.75 85 ALA A O 1
ATOM 623 N N . PRO A 1 86 ? -38.482 11.660 12.572 1.00 51.59 86 PRO A N 1
ATOM 624 C CA . PRO A 1 86 ? -37.951 11.597 11.225 1.00 51.59 86 PRO A CA 1
ATOM 625 C C . PRO A 1 86 ? -38.120 10.155 10.749 1.00 51.59 86 PRO A C 1
ATOM 627 O O . PRO A 1 86 ? -37.720 9.217 11.443 1.00 51.59 86 PRO A O 1
ATOM 630 N N . ALA A 1 87 ? -38.747 9.976 9.588 1.00 49.75 87 ALA A N 1
ATOM 631 C CA . ALA A 1 87 ? -38.760 8.696 8.903 1.00 49.75 87 ALA A CA 1
ATOM 632 C C . ALA A 1 87 ? -37.311 8.207 8.789 1.00 49.75 87 ALA A C 1
ATOM 634 O O . ALA A 1 87 ? -36.452 8.917 8.268 1.00 49.75 87 ALA A O 1
ATOM 635 N N . ALA A 1 88 ? -37.048 7.020 9.334 1.00 46.16 88 ALA A N 1
ATOM 636 C CA . ALA A 1 88 ? -35.779 6.338 9.197 1.00 46.16 88 ALA A CA 1
ATOM 637 C C . ALA A 1 88 ? -35.557 6.047 7.709 1.00 46.16 88 ALA A C 1
ATOM 639 O O . ALA A 1 88 ? -36.029 5.046 7.173 1.00 46.16 88 ALA A O 1
ATOM 640 N N . THR A 1 89 ? -34.863 6.954 7.029 1.00 45.25 89 THR A N 1
ATOM 641 C CA . THR A 1 89 ? -34.171 6.642 5.788 1.00 45.25 89 THR A CA 1
ATOM 642 C C . THR A 1 89 ? -33.168 5.563 6.161 1.00 45.25 89 THR A C 1
ATOM 644 O O . THR A 1 89 ? -32.211 5.830 6.883 1.00 45.25 89 THR A O 1
ATOM 647 N N . GLY A 1 90 ? -33.462 4.320 5.781 1.00 47.09 90 GLY A N 1
ATOM 648 C CA . GLY A 1 90 ? -32.573 3.191 5.998 1.00 47.09 90 GLY A CA 1
ATOM 649 C C . GLY A 1 90 ? -31.266 3.453 5.270 1.00 47.09 90 GLY A C 1
ATOM 650 O O . GLY A 1 90 ? -31.170 3.230 4.066 1.00 47.09 90 GLY A O 1
ATOM 651 N N . GLU A 1 91 ? -30.278 3.961 5.997 1.00 51.88 91 GLU A N 1
ATOM 652 C CA . GLU A 1 91 ? -28.904 4.004 5.539 1.00 51.88 91 GLU A CA 1
ATOM 653 C C . GLU A 1 91 ? -28.454 2.550 5.433 1.00 51.88 91 GLU A C 1
ATOM 655 O O . GLU A 1 91 ? -28.311 1.846 6.436 1.00 51.88 91 GLU A O 1
ATOM 660 N N . ALA A 1 92 ? -28.365 2.055 4.197 1.00 50.97 92 ALA A N 1
ATOM 661 C CA . ALA A 1 92 ? -27.815 0.743 3.922 1.00 50.97 92 ALA A CA 1
ATOM 662 C C . ALA A 1 92 ? -26.423 0.709 4.551 1.00 50.97 92 ALA A C 1
ATOM 664 O O . ALA A 1 92 ? -25.536 1.449 4.125 1.00 50.97 92 ALA A O 1
ATOM 665 N N . ALA A 1 93 ? -26.263 -0.103 5.599 1.00 49.31 93 ALA A N 1
ATOM 666 C CA . ALA A 1 93 ? -24.982 -0.269 6.259 1.00 49.31 93 ALA A CA 1
ATOM 667 C C . ALA A 1 93 ? -23.929 -0.574 5.179 1.00 49.31 93 ALA A C 1
ATOM 669 O O . ALA A 1 93 ? -24.156 -1.486 4.370 1.00 49.31 93 ALA A O 1
ATOM 670 N N . PRO A 1 94 ? -22.817 0.184 5.112 1.00 56.25 94 PRO A N 1
ATOM 671 C CA . PRO A 1 94 ? -21.753 -0.125 4.174 1.00 56.25 94 PRO A CA 1
ATOM 672 C C . PRO A 1 94 ? -21.322 -1.580 4.395 1.00 56.25 94 PRO A C 1
ATOM 674 O O . PRO A 1 94 ? -21.362 -2.062 5.533 1.00 56.25 94 PRO A O 1
ATOM 677 N N . PRO A 1 95 ? -20.961 -2.313 3.328 1.00 45.34 95 PRO A N 1
ATOM 678 C CA . PRO A 1 95 ? -20.586 -3.711 3.456 1.00 45.34 95 PRO A CA 1
ATOM 679 C C . PRO A 1 95 ? -19.480 -3.837 4.503 1.00 45.34 95 PRO A C 1
ATOM 681 O O . PRO A 1 95 ? -18.415 -3.235 4.370 1.00 45.34 95 PRO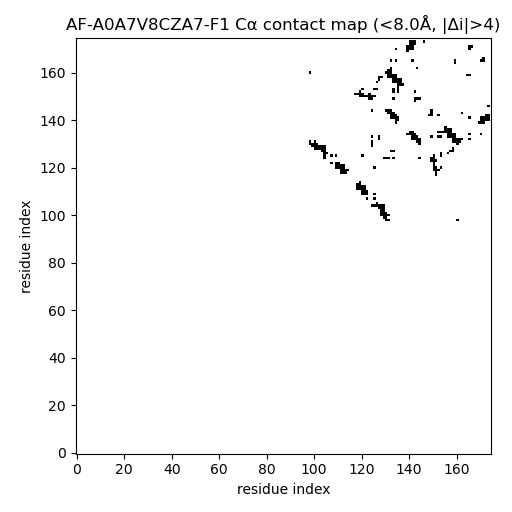 A O 1
ATOM 684 N N . ALA A 1 96 ? -19.747 -4.609 5.557 1.00 45.97 96 ALA A N 1
ATOM 685 C CA . ALA A 1 96 ? -18.760 -4.916 6.575 1.00 45.97 96 ALA A CA 1
ATOM 686 C C . ALA A 1 96 ? -17.646 -5.743 5.921 1.00 45.97 96 ALA A C 1
ATOM 688 O O . ALA A 1 96 ? -17.786 -6.950 5.703 1.00 45.97 96 ALA A O 1
ATOM 689 N N . ILE A 1 97 ? -16.545 -5.084 5.559 1.00 49.28 97 ILE A N 1
ATOM 690 C CA . ILE A 1 97 ? -15.347 -5.752 5.062 1.00 49.28 97 ILE A CA 1
ATOM 691 C C . ILE A 1 97 ? -14.798 -6.563 6.235 1.00 49.28 97 ILE A C 1
ATOM 693 O O . ILE A 1 97 ? -14.232 -6.022 7.180 1.00 49.28 97 ILE A O 1
ATOM 697 N N . THR A 1 98 ? -15.018 -7.875 6.205 1.00 41.75 98 THR A N 1
ATOM 698 C CA . THR A 1 98 ? -14.448 -8.787 7.198 1.00 41.75 98 THR A CA 1
ATOM 699 C C . THR A 1 98 ? -12.970 -8.950 6.873 1.00 41.75 98 THR A C 1
ATOM 701 O O . THR A 1 98 ? -12.599 -9.684 5.957 1.00 41.75 98 THR A O 1
ATOM 704 N N . ILE A 1 99 ? -12.120 -8.222 7.594 1.00 50.31 99 ILE A N 1
ATOM 705 C CA . ILE A 1 99 ? -10.670 -8.301 7.441 1.00 50.31 99 ILE A CA 1
ATOM 706 C C . ILE A 1 99 ? -10.199 -9.550 8.182 1.00 50.31 99 ILE A C 1
ATOM 708 O O . ILE A 1 99 ? -10.059 -9.572 9.403 1.00 50.31 99 ILE A O 1
ATOM 712 N N . VAL A 1 100 ? -10.003 -10.637 7.437 1.00 50.84 100 VAL A N 1
ATOM 713 C CA . VAL A 1 100 ? -9.375 -11.846 7.972 1.00 50.84 100 VAL A CA 1
ATOM 714 C C . VAL A 1 100 ? -7.885 -11.557 8.108 1.00 50.84 100 VAL A C 1
ATOM 716 O O . VAL A 1 100 ? -7.174 -11.490 7.105 1.0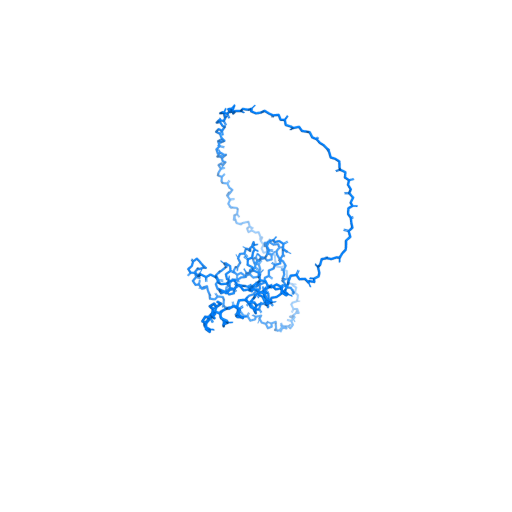0 50.84 100 VAL A O 1
ATOM 719 N N . ALA A 1 101 ? -7.416 -11.374 9.344 1.00 53.81 101 ALA A N 1
ATOM 720 C CA . ALA A 1 101 ? -6.002 -11.189 9.641 1.00 53.81 101 ALA A CA 1
ATOM 721 C C . ALA A 1 101 ? -5.201 -12.403 9.136 1.00 53.81 101 ALA A C 1
ATOM 723 O O . ALA A 1 101 ? -5.254 -13.492 9.712 1.00 53.81 101 ALA A O 1
ATOM 724 N N . GLY A 1 102 ? -4.487 -12.225 8.023 1.00 57.84 102 GLY A N 1
ATOM 725 C CA . GLY A 1 102 ? -3.610 -13.253 7.470 1.00 57.84 102 GLY A CA 1
ATOM 726 C C . GLY A 1 102 ? -2.327 -13.449 8.291 1.00 57.84 102 GLY A C 1
ATOM 727 O O . GLY A 1 102 ? -2.030 -12.668 9.202 1.00 57.84 102 GLY A O 1
ATOM 728 N N . PRO A 1 103 ? -1.527 -14.481 7.967 1.00 61.97 103 PRO A N 1
ATOM 729 C CA . PRO A 1 103 ? -0.226 -14.695 8.594 1.00 61.97 103 PRO A CA 1
ATOM 730 C C . PRO A 1 103 ? 0.699 -13.471 8.418 1.00 61.97 103 PRO A C 1
ATOM 732 O O . PRO A 1 103 ? 0.558 -12.712 7.453 1.00 61.97 103 PRO A O 1
ATOM 735 N N . PRO A 1 104 ? 1.647 -13.251 9.349 1.00 62.66 104 PRO A N 1
ATOM 736 C CA . PRO A 1 104 ? 2.529 -12.089 9.328 1.00 62.66 104 PRO A CA 1
ATOM 737 C C . PRO A 1 104 ? 3.380 -12.031 8.052 1.00 62.66 104 PRO A C 1
ATOM 739 O O . PRO A 1 104 ? 3.870 -13.052 7.570 1.00 62.66 104 PRO A O 1
ATOM 742 N N . ALA A 1 105 ? 3.618 -10.814 7.552 1.00 63.25 105 ALA A N 1
ATOM 743 C CA . ALA A 1 105 ? 4.395 -10.558 6.335 1.00 63.25 105 ALA A CA 1
ATOM 744 C C . ALA A 1 105 ? 5.825 -11.136 6.364 1.00 63.25 105 ALA A C 1
ATOM 746 O O . ALA A 1 105 ? 6.395 -11.414 5.313 1.00 63.25 105 ALA A O 1
ATOM 747 N N . ALA A 1 106 ? 6.384 -11.352 7.561 1.00 62.56 106 ALA A N 1
ATOM 748 C CA . ALA A 1 106 ? 7.760 -11.797 7.790 1.00 62.56 106 ALA A CA 1
ATOM 749 C C . ALA A 1 106 ? 8.115 -13.163 7.169 1.00 62.56 106 ALA A C 1
ATOM 751 O O . ALA A 1 106 ? 9.292 -13.451 6.987 1.00 62.56 106 ALA A O 1
ATOM 752 N N . ASN A 1 107 ? 7.122 -13.989 6.820 1.00 71.25 107 ASN A N 1
ATOM 753 C CA . ASN A 1 107 ? 7.352 -15.314 6.231 1.00 71.25 107 ASN A CA 1
ATOM 754 C C . ASN A 1 107 ? 7.237 -15.339 4.699 1.00 71.25 107 ASN A C 1
ATOM 756 O O . ASN A 1 107 ? 7.381 -16.400 4.091 1.00 71.25 107 ASN A O 1
ATOM 760 N N . TYR A 1 108 ? 6.959 -14.200 4.064 1.00 74.31 108 TYR A N 1
ATOM 761 C CA . TYR A 1 108 ? 6.841 -14.114 2.613 1.00 74.31 108 TYR A CA 1
ATOM 762 C C . TYR A 1 108 ? 8.148 -13.617 2.000 1.00 74.31 108 TYR A C 1
ATOM 764 O O . TYR A 1 108 ? 8.719 -12.635 2.463 1.00 74.31 108 TYR A O 1
ATOM 772 N N . ASN A 1 109 ? 8.599 -14.277 0.930 1.00 86.75 109 ASN A N 1
ATOM 773 C CA . ASN A 1 109 ? 9.678 -13.780 0.080 1.00 86.75 109 ASN A CA 1
ATOM 774 C C . ASN A 1 109 ? 9.062 -12.921 -1.044 1.00 86.75 109 ASN A C 1
ATOM 776 O O . ASN A 1 109 ? 8.513 -13.497 -1.992 1.00 86.75 109 ASN A O 1
ATOM 780 N N . PRO A 1 110 ? 9.053 -11.576 -0.931 1.00 90.94 110 PRO A N 1
ATOM 781 C CA . PRO A 1 110 ? 8.413 -10.721 -1.919 1.00 90.94 110 PRO A CA 1
ATOM 782 C C . PRO A 1 110 ? 9.169 -10.764 -3.250 1.00 90.94 110 PRO A C 1
ATOM 784 O O . PRO A 1 110 ? 10.390 -10.650 -3.306 1.00 90.94 110 PRO A O 1
ATOM 787 N N . THR A 1 111 ? 8.430 -10.886 -4.347 1.00 93.75 111 THR A N 1
ATOM 788 C CA . THR A 1 111 ? 8.959 -10.697 -5.698 1.00 93.75 111 THR A CA 1
ATOM 789 C C . THR A 1 111 ? 8.603 -9.302 -6.178 1.00 93.75 111 THR A C 1
ATOM 791 O O . THR A 1 111 ? 7.425 -8.947 -6.213 1.00 93.75 111 THR A O 1
ATOM 794 N N . PHE A 1 112 ? 9.605 -8.536 -6.594 1.00 94.38 112 PHE A N 1
ATOM 795 C CA . PHE A 1 112 ? 9.415 -7.219 -7.189 1.00 94.38 112 PHE A CA 1
ATOM 796 C C . PHE A 1 112 ? 9.409 -7.339 -8.708 1.00 94.38 112 PHE A C 1
ATOM 798 O O . PHE A 1 112 ? 10.237 -8.043 -9.291 1.00 94.38 112 PHE A O 1
ATOM 805 N N . ARG A 1 113 ? 8.453 -6.675 -9.351 1.00 94.62 113 ARG A N 1
ATOM 806 C CA . ARG A 1 113 ? 8.328 -6.621 -10.810 1.00 94.62 113 ARG A CA 1
ATOM 807 C C . ARG A 1 113 ? 8.158 -5.171 -11.228 1.00 94.62 113 ARG A C 1
ATOM 809 O O . ARG A 1 113 ? 7.473 -4.417 -10.549 1.00 94.62 113 ARG A O 1
ATOM 816 N N . ASN A 1 114 ? 8.769 -4.795 -12.340 1.00 93.06 114 ASN A N 1
ATOM 817 C CA . ASN A 1 114 ? 8.554 -3.499 -12.968 1.00 93.06 114 ASN A CA 1
ATOM 818 C C . ASN A 1 114 ? 7.682 -3.727 -14.209 1.00 93.06 114 ASN A C 1
ATOM 820 O O . ASN A 1 114 ? 8.039 -4.552 -15.051 1.00 93.06 114 ASN A O 1
ATOM 824 N N . ASP A 1 115 ? 6.527 -3.066 -14.287 1.00 88.06 115 ASP A N 1
ATOM 825 C CA . ASP A 1 115 ? 5.590 -3.181 -15.418 1.00 88.06 115 ASP A CA 1
ATOM 826 C C . ASP A 1 115 ? 5.812 -2.099 -16.497 1.00 88.06 115 ASP A C 1
ATOM 828 O O . ASP A 1 115 ? 5.001 -1.944 -17.408 1.00 88.06 115 ASP A O 1
ATOM 832 N N . GLY A 1 116 ? 6.920 -1.358 -16.407 1.00 87.94 116 GLY A N 1
ATOM 833 C CA . GLY A 1 116 ? 7.269 -0.237 -17.276 1.00 87.94 116 GLY A CA 1
ATOM 834 C C . GLY A 1 116 ? 6.838 1.129 -16.735 1.00 87.94 116 GLY A C 1
ATOM 835 O O . GLY A 1 116 ? 7.467 2.124 -17.088 1.00 87.94 116 GLY A O 1
ATOM 836 N N . GLN A 1 117 ? 5.827 1.202 -15.861 1.00 87.12 117 GLN A N 1
ATOM 837 C CA . GLN A 1 117 ? 5.357 2.468 -15.271 1.00 87.12 117 GLN A CA 1
ATOM 838 C C . GLN A 1 117 ? 5.468 2.496 -13.746 1.00 87.12 117 GLN A C 1
ATOM 840 O O . GLN A 1 117 ? 5.731 3.543 -13.157 1.00 87.12 117 GLN A O 1
ATOM 845 N N . LEU A 1 118 ? 5.285 1.347 -13.103 1.00 90.31 118 LEU A N 1
ATOM 846 C CA . LEU A 1 118 ? 5.255 1.176 -11.664 1.00 90.31 118 LEU A CA 1
ATOM 847 C C . LEU A 1 118 ? 6.094 -0.041 -11.266 1.00 90.31 118 LEU A C 1
ATOM 849 O O . LEU A 1 118 ? 6.156 -1.073 -11.939 1.00 90.31 118 LEU A O 1
ATOM 853 N N . ASN A 1 119 ? 6.737 0.071 -10.109 1.00 93.69 119 ASN A N 1
ATOM 854 C CA . ASN A 1 119 ? 7.246 -1.104 -9.421 1.00 93.69 119 ASN A CA 1
ATOM 855 C C . ASN A 1 119 ? 6.087 -1.708 -8.630 1.00 93.69 119 ASN A C 1
ATOM 857 O O . ASN A 1 119 ? 5.380 -0.976 -7.945 1.00 93.69 119 ASN A O 1
ATOM 861 N N . ARG A 1 120 ? 5.904 -3.024 -8.715 1.00 94.69 120 ARG A N 1
ATOM 862 C CA . ARG A 1 120 ? 4.867 -3.790 -8.015 1.00 94.69 120 ARG A CA 1
ATOM 863 C C . ARG A 1 120 ? 5.498 -4.904 -7.193 1.00 94.69 120 ARG A C 1
ATOM 865 O O . ARG A 1 120 ? 6.545 -5.442 -7.568 1.00 94.69 120 ARG A O 1
ATOM 872 N N . VAL A 1 121 ? 4.847 -5.281 -6.097 1.00 94.81 121 VAL A N 1
ATOM 873 C CA . VAL A 1 121 ? 5.281 -6.371 -5.219 1.00 94.81 121 VAL A CA 1
ATOM 874 C C . VAL A 1 121 ? 4.270 -7.516 -5.195 1.00 94.81 121 VAL A C 1
ATOM 876 O O . VAL A 1 121 ? 3.060 -7.312 -5.159 1.00 94.81 121 VAL A O 1
ATOM 879 N N . SER A 1 122 ? 4.776 -8.748 -5.193 1.00 93.44 122 SER A N 1
ATOM 880 C CA . SER A 1 122 ? 3.993 -9.966 -4.986 1.00 93.44 122 SER A CA 1
ATOM 881 C C . SER A 1 122 ? 4.539 -10.724 -3.772 1.00 93.44 122 SER A C 1
ATOM 883 O O . SER A 1 122 ? 5.703 -11.119 -3.810 1.00 93.44 122 SER A O 1
ATOM 885 N N . PRO A 1 123 ? 3.742 -10.997 -2.724 1.00 92.69 123 PRO A N 1
ATOM 886 C CA . PRO A 1 123 ? 2.305 -10.743 -2.634 1.00 92.69 123 PRO A CA 1
ATOM 887 C C . PRO A 1 123 ? 1.965 -9.256 -2.451 1.00 92.69 123 PRO A C 1
ATOM 889 O O . PRO A 1 123 ? 2.702 -8.518 -1.803 1.00 92.69 123 PRO A O 1
ATOM 892 N N . ALA A 1 124 ? 0.807 -8.845 -2.978 1.00 94.00 124 ALA A N 1
ATOM 893 C CA . ALA A 1 124 ? 0.365 -7.448 -3.023 1.00 94.00 124 ALA A CA 1
ATOM 894 C C . ALA A 1 124 ? 0.249 -6.778 -1.648 1.00 94.00 124 ALA A C 1
ATOM 896 O O . ALA A 1 124 ? 0.371 -5.565 -1.558 1.00 94.00 124 ALA A O 1
ATOM 897 N N . PHE A 1 125 ? 0.025 -7.542 -0.575 1.00 92.44 125 PHE A N 1
ATOM 898 C CA . PHE A 1 125 ? -0.080 -7.010 0.786 1.00 92.44 125 PHE A CA 1
ATOM 899 C C . PHE A 1 125 ? 1.267 -6.672 1.425 1.00 92.44 125 PHE A C 1
ATOM 901 O O . PHE A 1 125 ? 1.290 -5.927 2.398 1.00 92.44 125 PHE A O 1
ATOM 908 N N . TRP A 1 126 ? 2.392 -7.157 0.892 1.00 93.81 126 TRP A N 1
ATOM 909 C CA . TRP A 1 126 ? 3.708 -6.902 1.478 1.00 93.81 126 TRP A CA 1
ATOM 910 C C . TRP A 1 126 ? 4.029 -5.394 1.482 1.00 93.81 126 TRP A C 1
ATOM 912 O O . TRP A 1 126 ? 3.756 -4.733 0.476 1.00 93.81 126 TRP A O 1
ATOM 922 N N . PRO A 1 127 ? 4.595 -4.816 2.561 1.00 93.00 127 PRO A N 1
ATOM 923 C CA . PRO A 1 127 ? 5.099 -5.438 3.797 1.00 93.00 127 PRO A CA 1
ATOM 924 C C . PRO A 1 127 ? 4.058 -5.617 4.919 1.00 93.00 127 PRO A C 1
ATOM 926 O O . PRO A 1 127 ? 4.410 -6.034 6.020 1.00 93.00 127 PRO A O 1
ATOM 929 N N . CYS A 1 128 ? 2.790 -5.302 4.671 1.00 92.94 128 CYS A N 1
ATOM 930 C CA . CYS A 1 128 ? 1.700 -5.456 5.631 1.00 92.94 128 CYS A CA 1
ATOM 931 C C . CYS A 1 128 ? 1.168 -6.894 5.676 1.00 92.94 128 CYS A C 1
ATOM 933 O O . CYS A 1 128 ? 1.562 -7.753 4.885 1.00 92.94 128 CYS A O 1
ATOM 935 N N . LYS A 1 129 ? 0.262 -7.185 6.615 1.00 92.56 129 LYS A N 1
ATOM 936 C CA . LYS A 1 129 ? -0.482 -8.452 6.614 1.00 92.56 129 LYS A CA 1
ATOM 937 C C . LYS A 1 129 ? -1.563 -8.429 5.537 1.00 92.56 129 LYS A C 1
ATOM 939 O O . LYS A 1 129 ? -2.061 -7.372 5.154 1.00 92.56 129 LYS A O 1
ATOM 944 N N . SER A 1 130 ? -1.968 -9.614 5.087 1.00 90.19 130 SER A N 1
ATOM 945 C CA . SER A 1 130 ? -3.125 -9.744 4.200 1.00 90.19 130 SER A CA 1
ATOM 946 C C . SER A 1 130 ? -4.356 -9.087 4.830 1.00 90.19 130 SER A C 1
ATOM 948 O O . SER A 1 130 ? -4.677 -9.374 5.981 1.00 90.19 130 SER A O 1
ATOM 950 N N . GLY A 1 131 ? -5.027 -8.225 4.062 1.00 91.25 131 GLY A N 1
ATOM 951 C CA . GLY A 1 131 ? -6.232 -7.504 4.478 1.00 91.25 131 GLY A CA 1
ATOM 952 C C . GLY A 1 131 ? -5.992 -6.117 5.085 1.00 91.25 131 GLY A C 1
ATOM 953 O O . GLY A 1 131 ? -6.937 -5.339 5.151 1.00 91.25 131 GLY A O 1
ATOM 954 N N . GLN A 1 132 ? -4.757 -5.773 5.459 1.00 95.56 132 GLN A N 1
ATOM 955 C CA . GLN A 1 132 ? -4.449 -4.463 6.040 1.00 95.56 132 GLN A CA 1
ATOM 956 C C . GLN A 1 132 ? -4.401 -3.350 4.988 1.00 95.56 132 GLN A C 1
ATOM 958 O O . GLN A 1 132 ? -4.079 -3.572 3.818 1.00 95.56 132 GLN A O 1
ATOM 963 N N . ILE A 1 133 ? -4.672 -2.126 5.420 1.00 95.94 133 ILE A N 1
ATOM 964 C CA . ILE A 1 133 ? -4.530 -0.917 4.612 1.00 95.94 133 ILE A CA 1
ATOM 965 C C . ILE A 1 133 ? -3.070 -0.471 4.609 1.00 95.94 133 ILE A C 1
ATOM 967 O O . ILE A 1 133 ? -2.395 -0.504 5.638 1.00 95.94 133 ILE A O 1
ATOM 971 N N . LYS A 1 134 ? -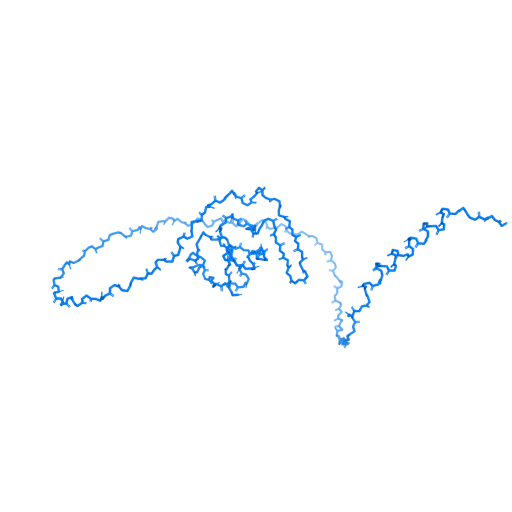2.596 -0.028 3.445 1.00 96.69 134 LYS A N 1
ATOM 972 C CA . LYS A 1 134 ? -1.243 0.499 3.259 1.00 96.69 134 LYS A CA 1
ATOM 973 C C . LYS A 1 134 ? -1.284 2.012 3.169 1.00 96.69 134 LYS A C 1
ATOM 975 O O . LYS A 1 134 ? -1.856 2.541 2.221 1.00 96.69 134 LYS A O 1
ATOM 980 N N . ALA A 1 135 ? -0.664 2.696 4.117 1.00 96.31 135 ALA A N 1
ATOM 981 C CA . ALA A 1 135 ? -0.518 4.143 4.116 1.00 96.31 135 ALA A CA 1
ATOM 982 C C . ALA A 1 135 ? 0.894 4.540 3.678 1.00 96.31 135 ALA A C 1
ATOM 984 O O . ALA A 1 135 ? 1.868 4.165 4.322 1.00 96.31 135 ALA A O 1
ATOM 985 N N . ASP A 1 136 ? 1.008 5.281 2.583 1.00 96.06 136 ASP A N 1
ATOM 986 C CA . ASP A 1 136 ? 2.256 5.852 2.086 1.00 96.06 136 ASP A CA 1
ATOM 987 C C . ASP A 1 136 ? 2.616 7.108 2.892 1.00 96.06 136 ASP A C 1
ATOM 989 O O . ASP A 1 136 ? 1.930 8.133 2.815 1.00 96.06 136 ASP A O 1
ATOM 993 N N . ASN A 1 137 ? 3.711 7.039 3.652 1.00 94.56 137 ASN A N 1
ATOM 994 C CA . ASN A 1 137 ? 4.196 8.158 4.461 1.00 94.56 137 ASN A CA 1
ATOM 995 C C . ASN A 1 137 ? 4.752 9.320 3.622 1.00 94.56 137 ASN A C 1
ATOM 997 O O . ASN A 1 137 ? 4.828 10.436 4.130 1.00 94.56 137 ASN A O 1
ATOM 1001 N N . ALA A 1 138 ? 5.144 9.093 2.365 1.00 93.62 138 ALA A N 1
ATOM 1002 C CA . ALA A 1 138 ? 5.636 10.155 1.489 1.00 93.62 138 ALA A CA 1
ATOM 1003 C C . ALA A 1 138 ? 4.485 10.960 0.870 1.00 93.62 138 ALA A C 1
ATOM 1005 O O . ALA A 1 138 ? 4.548 12.187 0.825 1.00 93.62 138 ALA A O 1
ATOM 1006 N N . ALA A 1 139 ? 3.432 10.277 0.412 1.00 93.81 139 ALA A N 1
ATOM 1007 C CA . ALA A 1 139 ? 2.279 10.915 -0.226 1.00 93.81 139 ALA A CA 1
ATOM 1008 C C . ALA A 1 139 ? 1.167 11.324 0.759 1.00 93.81 139 ALA A C 1
ATOM 1010 O O . ALA A 1 139 ? 0.257 12.050 0.366 1.00 93.81 139 ALA A O 1
ATOM 1011 N N . LEU A 1 140 ? 1.210 10.849 2.011 1.00 96.56 140 LEU A N 1
ATOM 1012 C CA . LEU A 1 140 ? 0.125 10.980 2.998 1.00 96.56 140 LEU A CA 1
ATOM 1013 C C . LEU A 1 140 ? -1.217 10.436 2.475 1.00 96.56 140 LEU A C 1
ATOM 1015 O O . LEU A 1 140 ? -2.297 10.956 2.779 1.00 96.56 140 LEU A O 1
ATOM 1019 N N . ARG A 1 141 ? -1.143 9.356 1.687 1.00 97.00 141 ARG A N 1
ATOM 1020 C CA . ARG A 1 141 ? -2.300 8.645 1.129 1.00 97.00 141 ARG A CA 1
ATOM 1021 C C . ARG A 1 141 ? -2.342 7.211 1.627 1.00 97.00 141 ARG A C 1
ATOM 1023 O O . ARG A 1 141 ? -1.296 6.627 1.888 1.00 97.00 141 ARG A O 1
ATOM 1030 N N . TYR A 1 142 ? -3.523 6.620 1.718 1.00 97.12 142 TYR A N 1
ATOM 1031 C CA . TYR A 1 142 ? -3.683 5.202 2.007 1.00 97.12 142 TYR A CA 1
ATOM 1032 C C . TYR A 1 142 ? -4.462 4.477 0.916 1.00 97.12 142 TYR A C 1
ATOM 1034 O O . TYR A 1 142 ? -5.361 5.030 0.287 1.00 97.12 142 TYR A O 1
ATOM 1042 N N . PHE A 1 143 ? -4.133 3.205 0.725 1.00 96.88 143 PHE A N 1
ATOM 1043 C CA . PHE A 1 143 ? -4.740 2.334 -0.268 1.00 96.88 143 PHE A CA 1
ATOM 1044 C C . PHE A 1 143 ? -5.307 1.090 0.410 1.00 96.88 143 PHE A C 1
ATOM 1046 O O . PHE A 1 143 ? -4.640 0.432 1.218 1.00 96.88 143 PHE A O 1
ATOM 1053 N N . THR A 1 144 ? -6.552 0.763 0.076 1.00 96.44 144 THR A N 1
ATOM 1054 C CA . THR A 1 144 ? -7.209 -0.471 0.513 1.00 96.44 144 THR A CA 1
ATOM 1055 C C . THR A 1 144 ? -6.778 -1.646 -0.372 1.00 96.44 144 THR A C 1
ATOM 1057 O O . THR A 1 144 ? -6.340 -1.420 -1.502 1.00 96.44 144 THR A O 1
ATOM 1060 N N . PRO A 1 145 ? -6.943 -2.908 0.073 1.00 95.19 145 PRO A N 1
ATOM 1061 C CA . PRO A 1 145 ? -6.573 -4.087 -0.722 1.00 95.19 145 PRO A CA 1
ATOM 1062 C C . PRO A 1 145 ? -7.236 -4.191 -2.106 1.00 95.19 145 PRO A C 1
ATOM 1064 O O . PRO A 1 145 ? -6.787 -4.966 -2.943 1.00 95.19 145 PRO A O 1
ATOM 1067 N N . GLN A 1 146 ? -8.319 -3.444 -2.340 1.00 93.81 146 GLN A N 1
ATOM 1068 C CA . GLN A 1 146 ? -9.058 -3.419 -3.606 1.00 93.81 146 GLN A CA 1
ATOM 1069 C C . GLN A 1 146 ? -8.520 -2.360 -4.582 1.00 93.81 146 GLN A C 1
ATOM 1071 O O . GLN A 1 146 ? -8.916 -2.342 -5.745 1.00 93.81 146 GLN A O 1
ATOM 1076 N N . HIS A 1 147 ? -7.640 -1.466 -4.123 1.00 94.88 147 HIS A N 1
ATOM 1077 C CA . HIS A 1 147 ? -7.141 -0.365 -4.932 1.00 94.88 147 HIS A CA 1
ATOM 1078 C C . HIS A 1 147 ? -6.113 -0.848 -5.980 1.00 94.88 147 HIS A C 1
ATOM 1080 O O . HIS A 1 147 ? -5.207 -1.606 -5.624 1.00 94.88 147 HIS A O 1
ATOM 1086 N N . PRO A 1 148 ? -6.153 -0.371 -7.242 1.00 93.31 148 PRO A N 1
ATOM 1087 C CA . PRO A 1 148 ? -5.234 -0.812 -8.308 1.00 93.31 148 PRO A CA 1
ATOM 1088 C C . PRO A 1 148 ? -3.740 -0.544 -8.062 1.00 93.31 148 PRO A C 1
ATOM 1090 O O . PRO A 1 148 ? -2.883 -1.146 -8.709 1.00 93.31 148 PRO A O 1
ATOM 1093 N N . LEU A 1 149 ? -3.442 0.398 -7.163 1.00 94.44 149 LEU A N 1
ATOM 1094 C CA . LEU A 1 149 ? -2.081 0.783 -6.763 1.00 94.44 149 LEU A CA 1
ATOM 1095 C C . LEU A 1 149 ? -1.614 0.112 -5.463 1.00 94.44 149 LEU A C 1
ATOM 1097 O O . LEU A 1 149 ? -0.498 0.357 -5.017 1.00 94.44 149 LEU A O 1
ATOM 1101 N N . TYR A 1 150 ? -2.435 -0.734 -4.840 1.00 95.94 150 TYR A N 1
ATOM 1102 C CA . TYR A 1 150 ? -2.121 -1.328 -3.539 1.00 95.94 150 TYR A CA 1
ATOM 1103 C C . TYR A 1 150 ? -0.832 -2.176 -3.549 1.00 95.94 150 TYR A C 1
ATOM 1105 O O . TYR A 1 150 ? -0.050 -2.161 -2.597 1.00 95.94 150 TYR A O 1
ATOM 1113 N N . ASP A 1 151 ? -0.575 -2.888 -4.643 1.00 95.56 151 ASP A N 1
ATOM 1114 C CA . ASP A 1 151 ? 0.647 -3.662 -4.888 1.00 95.56 151 ASP A CA 1
ATOM 1115 C C . ASP A 1 151 ? 1.836 -2.801 -5.348 1.00 95.56 151 ASP A C 1
ATOM 1117 O O . ASP A 1 151 ? 2.974 -3.262 -5.287 1.00 95.56 151 ASP A O 1
ATOM 1121 N N . ALA A 1 152 ? 1.599 -1.563 -5.784 1.00 94.94 152 ALA A N 1
ATOM 1122 C CA . ALA A 1 152 ? 2.639 -0.591 -6.119 1.00 94.94 152 ALA A CA 1
ATOM 1123 C C . ALA A 1 152 ? 3.096 0.229 -4.897 1.00 94.94 152 ALA A C 1
ATOM 1125 O O . ALA A 1 152 ? 4.205 0.763 -4.868 1.00 94.94 152 ALA A O 1
ATOM 1126 N N . THR A 1 153 ? 2.273 0.291 -3.849 1.00 93.25 153 THR A N 1
ATOM 1127 C CA . THR A 1 153 ? 2.586 0.991 -2.600 1.00 93.25 153 THR A CA 1
ATOM 1128 C C . THR A 1 153 ? 3.228 0.038 -1.594 1.00 93.25 153 THR A C 1
ATOM 1130 O O . THR A 1 153 ? 2.555 -0.688 -0.869 1.00 93.25 153 THR A O 1
ATOM 1133 N N . PHE A 1 154 ? 4.556 -0.005 -1.547 1.00 91.69 154 PHE A N 1
ATOM 1134 C CA . PHE A 1 154 ? 5.290 -0.845 -0.583 1.00 91.69 154 PHE A CA 1
ATOM 1135 C C . PHE A 1 154 ? 6.514 -0.163 0.035 1.00 91.69 154 PHE A C 1
ATOM 1137 O O . PHE A 1 154 ? 7.079 -0.679 0.997 1.00 91.69 154 PHE A O 1
ATOM 1144 N N . ASN A 1 155 ? 6.922 0.995 -0.488 1.00 90.69 155 ASN A N 1
ATOM 1145 C CA . ASN A 1 155 ? 8.039 1.765 0.044 1.00 90.69 155 ASN A CA 1
ATOM 1146 C C . ASN A 1 155 ? 7.545 2.728 1.122 1.00 90.69 155 ASN A C 1
ATOM 1148 O O . ASN A 1 155 ? 6.595 3.463 0.885 1.00 90.69 155 ASN A O 1
ATOM 1152 N N . ASN A 1 156 ? 8.217 2.744 2.276 1.00 93.50 156 ASN A N 1
ATOM 1153 C CA . ASN A 1 156 ? 7.909 3.646 3.389 1.00 93.50 156 ASN A CA 1
ATOM 1154 C C . ASN A 1 156 ? 6.417 3.642 3.777 1.00 93.50 156 ASN A C 1
ATOM 1156 O O . ASN A 1 156 ? 5.788 4.695 3.880 1.00 93.50 156 ASN A O 1
ATOM 1160 N N . VAL A 1 157 ? 5.843 2.449 3.960 1.00 95.50 157 VAL A N 1
ATOM 1161 C CA . VAL A 1 157 ? 4.421 2.290 4.281 1.00 95.50 157 VAL A CA 1
ATOM 1162 C C . VAL A 1 157 ? 4.181 2.007 5.761 1.00 95.50 157 VAL A C 1
ATOM 1164 O O . VAL A 1 157 ? 4.935 1.266 6.391 1.00 95.50 157 VAL A O 1
ATOM 1167 N N . THR A 1 158 ? 3.092 2.555 6.290 1.00 96.69 158 THR A N 1
ATOM 1168 C CA . THR A 1 158 ? 2.520 2.201 7.593 1.00 96.69 158 THR A CA 1
ATOM 1169 C C . THR A 1 158 ? 1.283 1.337 7.365 1.00 96.69 158 THR A C 1
ATOM 1171 O O . THR A 1 158 ? 0.470 1.625 6.489 1.00 96.69 158 THR A O 1
ATOM 1174 N N . CYS A 1 159 ? 1.143 0.257 8.130 1.00 95.69 159 CYS A N 1
ATOM 1175 C CA . CYS A 1 159 ? 0.037 -0.685 7.987 1.00 95.69 159 CYS A CA 1
ATOM 1176 C C . CYS A 1 159 ? -1.049 -0.391 9.025 1.00 95.69 159 CYS A C 1
ATOM 1178 O O . CYS A 1 159 ? -0.739 -0.302 10.213 1.00 95.69 159 CYS A O 1
ATOM 1180 N N . TYR A 1 160 ? -2.299 -0.288 8.583 1.00 96.06 160 TYR A N 1
ATOM 1181 C CA . TYR A 1 160 ? -3.466 -0.062 9.441 1.00 96.06 160 TYR A CA 1
ATOM 1182 C C . TYR A 1 160 ? -4.473 -1.200 9.301 1.00 96.06 160 TYR A C 1
ATOM 1184 O O . TYR A 1 160 ? -4.559 -1.820 8.237 1.00 96.06 160 TYR A O 1
ATOM 1192 N N . GLU A 1 161 ? -5.242 -1.471 10.356 1.00 95.44 161 GLU A N 1
ATOM 1193 C CA . GLU A 1 161 ? -6.313 -2.468 10.279 1.00 95.44 161 GLU A CA 1
ATOM 1194 C C . GLU A 1 161 ? -7.542 -1.867 9.594 1.00 95.44 161 GLU A C 1
ATOM 1196 O O . GLU A 1 161 ? -8.174 -2.545 8.792 1.00 95.44 161 GLU A O 1
ATOM 1201 N N . THR A 1 162 ? -7.860 -0.588 9.834 1.00 95.69 162 THR A N 1
ATOM 1202 C CA . THR A 1 162 ? -9.044 0.058 9.236 1.00 95.69 162 THR A CA 1
ATOM 1203 C C . THR A 1 162 ? -8.756 1.417 8.599 1.00 95.69 162 THR A C 1
ATOM 1205 O O . THR A 1 162 ? -7.718 2.045 8.826 1.00 95.69 162 THR A O 1
ATOM 1208 N N . ALA A 1 163 ? -9.689 1.879 7.760 1.00 94.50 163 ALA A N 1
ATOM 1209 C CA . ALA A 1 163 ? -9.576 3.161 7.065 1.00 94.50 163 ALA A CA 1
ATOM 1210 C C . ALA A 1 163 ? -9.670 4.337 8.047 1.00 94.50 163 ALA A C 1
ATOM 1212 O O . ALA A 1 163 ? -8.972 5.337 7.884 1.00 94.50 163 ALA A O 1
ATOM 1213 N N . GLU A 1 164 ? -10.475 4.196 9.103 1.00 94.50 164 GLU A N 1
ATOM 1214 C CA . GLU A 1 164 ? -10.605 5.202 10.155 1.00 94.50 164 GLU A CA 1
ATOM 1215 C C . GLU A 1 164 ? -9.296 5.388 10.932 1.00 94.50 164 GLU A C 1
ATOM 1217 O O . GLU A 1 164 ? -8.968 6.510 11.316 1.00 94.50 164 GLU A O 1
ATOM 1222 N N . GLU A 1 165 ? -8.530 4.316 11.167 1.00 94.06 165 GLU A N 1
ATOM 1223 C CA . GLU A 1 165 ? -7.216 4.411 11.817 1.00 94.06 165 GLU A CA 1
ATOM 1224 C C . GLU A 1 165 ? -6.211 5.163 10.945 1.00 94.06 165 GLU A C 1
ATOM 1226 O O . GLU A 1 165 ? -5.521 6.058 11.438 1.00 94.06 165 GLU A 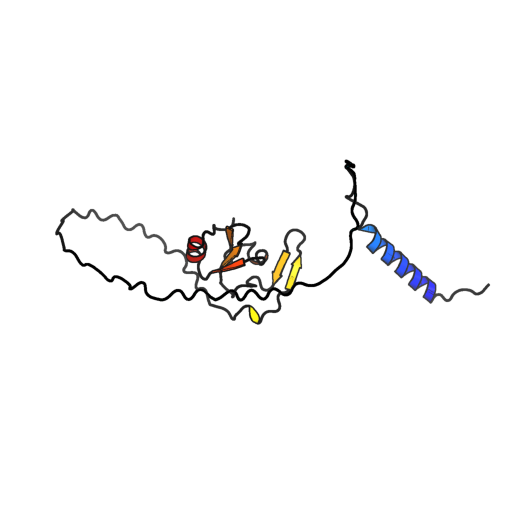O 1
ATOM 1231 N N . ALA A 1 166 ? -6.176 4.855 9.645 1.00 95.50 166 ALA A N 1
ATOM 1232 C CA . ALA A 1 166 ? -5.332 5.566 8.692 1.00 95.50 166 ALA A CA 1
ATOM 1233 C C . ALA A 1 166 ? -5.703 7.060 8.630 1.00 95.50 166 ALA A C 1
ATOM 1235 O O . ALA A 1 166 ? -4.831 7.925 8.692 1.00 95.50 166 ALA A O 1
ATOM 1236 N N . GLN A 1 167 ? -6.995 7.391 8.607 1.00 95.62 167 GLN A N 1
ATOM 1237 C CA . GLN A 1 167 ? -7.456 8.784 8.621 1.00 95.62 167 GLN A CA 1
ATOM 1238 C C . GLN A 1 167 ? -7.109 9.514 9.921 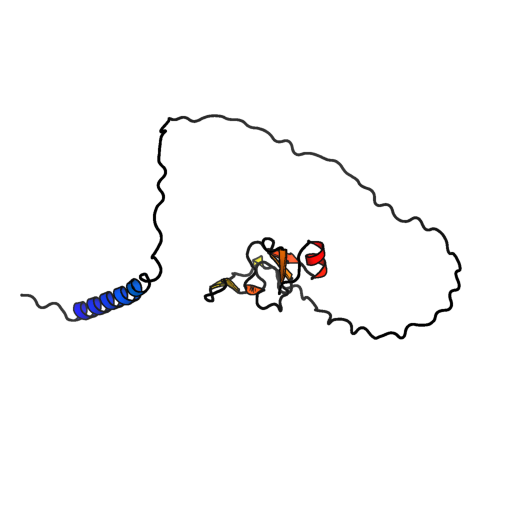1.00 95.62 167 GLN A C 1
ATOM 1240 O O . GLN A 1 167 ? -6.645 10.653 9.878 1.00 95.62 167 GLN A O 1
ATOM 1245 N N . LYS A 1 168 ? -7.257 8.860 11.081 1.00 95.56 168 LYS A N 1
ATOM 1246 C CA . LYS A 1 168 ? -6.796 9.407 12.370 1.00 95.56 168 LYS A CA 1
ATOM 1247 C C . LYS A 1 168 ? -5.281 9.612 12.405 1.00 95.56 168 LYS A C 1
ATOM 1249 O O . LYS A 1 168 ? -4.814 10.528 13.075 1.00 95.56 168 LYS A O 1
ATOM 1254 N N . GLY A 1 169 ? -4.532 8.790 11.671 1.00 92.00 169 GLY A N 1
ATOM 1255 C CA . GLY A 1 169 ? -3.097 8.950 11.436 1.00 92.00 169 GLY A CA 1
ATOM 1256 C C . GLY A 1 169 ? -2.729 10.109 10.502 1.00 92.00 169 GLY A C 1
ATOM 1257 O O . GLY A 1 169 ? -1.544 10.366 10.319 1.00 92.00 169 GLY A O 1
ATOM 1258 N N . GLY A 1 170 ? -3.712 10.814 9.929 1.00 96.38 170 GLY A N 1
ATOM 1259 C CA . GLY A 1 170 ? -3.501 11.945 9.022 1.00 96.38 170 GLY A CA 1
ATOM 1260 C C . GLY A 1 170 ? -3.405 11.566 7.542 1.00 96.38 170 GLY A C 1
ATOM 1261 O O . GLY A 1 170 ? -3.013 12.405 6.733 1.00 96.38 170 GLY A O 1
ATOM 1262 N N . PHE A 1 171 ? -3.760 10.333 7.170 1.00 97.00 171 PHE A N 1
ATOM 1263 C CA . PHE A 1 171 ? -3.707 9.864 5.785 1.00 97.00 171 PHE A CA 1
ATOM 1264 C C . PHE A 1 171 ? -5.046 10.046 5.065 1.00 97.00 171 PHE A C 1
ATOM 1266 O O . PHE A 1 171 ? -6.119 9.810 5.621 1.00 97.00 171 PHE A O 1
ATOM 1273 N N . THR A 1 172 ? -4.985 10.411 3.788 1.00 97.12 172 THR A N 1
ATOM 1274 C CA . THR A 1 172 ? -6.163 10.573 2.919 1.00 97.12 172 THR A CA 1
ATOM 1275 C C . THR A 1 172 ? -6.353 9.367 1.993 1.00 97.12 172 THR A C 1
ATOM 1277 O O . THR A 1 172 ? -5.381 8.674 1.705 1.00 97.12 172 THR A O 1
ATOM 1280 N N . PRO A 1 173 ? -7.571 9.055 1.517 1.00 96.19 173 PRO A N 1
ATOM 1281 C CA . PRO A 1 173 ? -7.755 7.975 0.551 1.00 96.19 173 PRO A CA 1
ATOM 1282 C C . PRO A 1 173 ? -6.974 8.235 -0.746 1.00 96.19 173 PRO A C 1
ATOM 1284 O O . PRO A 1 173 ? -6.950 9.351 -1.270 1.00 96.19 173 PRO A O 1
ATOM 1287 N N . GLY A 1 174 ? -6.338 7.191 -1.265 1.00 92.94 174 GLY A N 1
ATOM 1288 C CA . GLY A 1 174 ? -5.824 7.165 -2.625 1.00 92.94 174 GLY A CA 1
ATOM 1289 C C . GLY A 1 174 ? -6.953 7.196 -3.658 1.00 92.94 174 GLY A C 1
ATOM 1290 O O . GLY A 1 174 ? -7.943 6.488 -3.507 1.00 92.94 174 GLY A O 1
ATOM 1291 N N . GLU A 1 175 ? -6.767 8.017 -4.685 1.00 84.75 175 GLU A N 1
ATOM 1292 C CA . GLU A 1 175 ? -7.521 8.077 -5.945 1.00 84.75 175 GLU A CA 1
ATOM 1293 C C . GLU A 1 175 ? -6.637 7.529 -7.061 1.00 84.75 175 GLU A C 1
ATOM 1295 O O . GLU A 1 175 ? -5.405 7.800 -6.984 1.00 84.75 175 GLU A O 1
#

Radius of gyration: 32.88 Å; Cα contacts (8 Å, |Δi|>4): 150; chains: 1; bounding box: 90×53×82 Å

Foldseek 3Di:
DDDDDPVVVVVVVVVVVVCCVVVVPPPDPDDDDDDDDDDYDDDDDDDDDDDDDPDPPDDPPDDDDDDDDDDDDDDDDDDDDDDPDDPPPPPPPDPPPPQDFADQQVPDDWDWDDPPPAIFIPVLQPPGTRQWWWAAPVVLAIEGPPDPCSRRRHPRTDTHNDPVVSVVVSGHYDD

Mean predicted aligned error: 21.36 Å

Nearest PDB structures (foldseek):
  1wpk-assembly1_A  TM=7.841E-01  e=1.138E-01  Escherichia coli

Sequence (175 aa):
MQAQPPERRIALKLFLALICVIGGWTVLENAVFPSFSTQQADQRGTAQPERLARATAAPPSSTASAVPPTPTALPTAPSTLPTVAPAATGEAAPPAITIVAGPPAANYNPTFRNDGQLNRVSPAFWPCKSGQIKADNAALRYFTPQHPLYDATFNNVTCYETAEEAQKGGFTPGE

Secondary structure (DSSP, 8-state):
-PPPPHHHHHHHHHHHHHHHHHHTTSSSS-------------------------------------PPP---------------PPP-----PPP------PSPGGG--PEEEE-SS-EEEESTTTTSPTTPEEEETTTTEEE-TTSTTTTT--SSEEEESSHHHHHHTTPEEP-